Protein AF-A0A9R1XE00-F1 (afdb_monomer)

Radius of gyration: 18.19 Å; Cα contacts (8 Å, |Δi|>4): 109; chains: 1; bounding box: 37×22×62 Å

InterPro domains:
  IPR012337 Ribonuclease H-like superfamily [SSF53098] (35-118)
  IPR052035 Zinc finger BED domain-containing [PTHR46481] (41-127)

Mean predicted aligned error: 11.18 Å

Structure (mmCIF, N/CA/C/O backbone):
data_AF-A0A9R1XE00-F1
#
_entry.id   AF-A0A9R1XE00-F1
#
loop_
_atom_site.group_PDB
_atom_site.id
_atom_site.type_symbol
_atom_site.label_atom_id
_atom_site.label_alt_id
_atom_site.label_comp_id
_atom_site.label_asym_id
_atom_site.label_entity_id
_atom_site.label_seq_id
_atom_site.pdbx_PDB_ins_code
_atom_site.Cartn_x
_atom_site.Cartn_y
_atom_site.Cartn_z
_atom_site.occupancy
_atom_site.B_iso_or_equiv
_atom_site.auth_seq_id
_atom_site.auth_comp_id
_atom_site.auth_asym_id
_atom_site.auth_atom_id
_atom_site.pdbx_PDB_model_num
ATOM 1 N N . MET A 1 1 ? -1.864 6.055 -13.556 1.00 61.22 1 MET A N 1
ATOM 2 C CA . MET A 1 1 ? -1.213 4.746 -13.783 1.00 61.22 1 MET A CA 1
ATOM 3 C C . MET A 1 1 ? -1.206 3.887 -12.522 1.00 61.22 1 MET A C 1
ATOM 5 O O . MET A 1 1 ? -1.840 2.848 -12.549 1.00 61.22 1 MET A O 1
ATOM 9 N N . VAL A 1 2 ? -0.647 4.350 -11.395 1.00 66.69 2 VAL A N 1
ATOM 10 C CA . VAL A 1 2 ? -0.647 3.624 -10.099 1.00 66.69 2 VAL A CA 1
ATOM 11 C C . VAL A 1 2 ? -2.052 3.169 -9.655 1.00 66.69 2 VAL A C 1
ATOM 13 O O . VAL A 1 2 ? -2.267 1.991 -9.399 1.00 66.69 2 VAL A O 1
ATOM 16 N N . ASN A 1 3 ? -3.052 4.060 -9.690 1.00 70.88 3 ASN A N 1
ATOM 17 C CA . ASN A 1 3 ? -4.442 3.694 -9.365 1.00 70.88 3 ASN A CA 1
ATOM 18 C C . ASN A 1 3 ? -5.076 2.722 -10.377 1.00 70.88 3 ASN A C 1
ATOM 20 O O . ASN A 1 3 ? -5.986 1.979 -10.028 1.00 70.88 3 ASN A O 1
ATOM 24 N N . SER A 1 4 ? -4.628 2.733 -11.638 1.00 80.06 4 SER A N 1
ATOM 25 C CA . SER A 1 4 ? -5.115 1.788 -12.652 1.00 80.06 4 SER A CA 1
ATOM 26 C C . SER A 1 4 ? -4.517 0.401 -12.446 1.00 80.06 4 SER 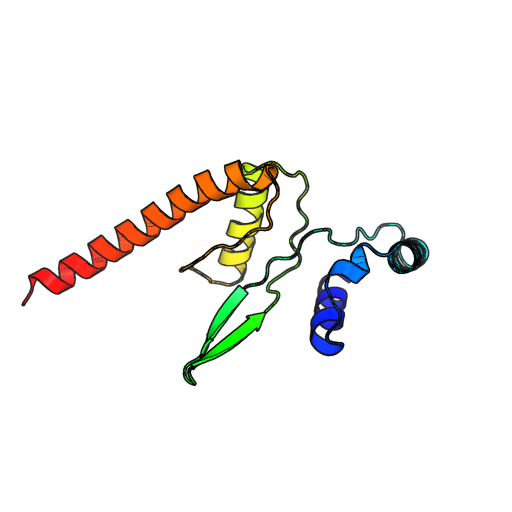A C 1
ATOM 28 O O . SER A 1 4 ? -5.244 -0.573 -12.573 1.00 80.06 4 SER A O 1
ATOM 30 N N . LEU A 1 5 ? -3.247 0.320 -12.038 1.00 80.12 5 LEU A N 1
ATOM 31 C CA . LEU A 1 5 ? -2.628 -0.935 -11.624 1.00 80.12 5 LEU A CA 1
ATOM 32 C C . LEU A 1 5 ? -3.360 -1.520 -10.406 1.00 80.12 5 LEU A C 1
ATOM 34 O O . LEU A 1 5 ? -3.677 -2.700 -10.394 1.00 80.12 5 LEU A O 1
ATOM 38 N N . ALA A 1 6 ? -3.747 -0.688 -9.430 1.00 75.00 6 ALA A N 1
ATOM 39 C CA . ALA A 1 6 ? -4.443 -1.165 -8.230 1.00 75.00 6 ALA A CA 1
ATOM 40 C C . ALA A 1 6 ? -5.815 -1.733 -8.602 1.00 75.00 6 ALA A C 1
ATOM 42 O O . ALA A 1 6 ? -6.222 -2.787 -8.120 1.00 75.00 6 ALA A O 1
ATOM 43 N N . ARG A 1 7 ? -6.505 -1.053 -9.526 1.00 77.62 7 ARG A N 1
ATOM 44 C CA . ARG A 1 7 ? -7.766 -1.526 -10.095 1.00 77.62 7 ARG A CA 1
ATOM 45 C C . ARG A 1 7 ? -7.620 -2.832 -10.868 1.00 77.62 7 ARG A C 1
ATOM 47 O O . ARG A 1 7 ? -8.534 -3.633 -10.767 1.00 77.62 7 ARG A O 1
ATOM 54 N N . MET A 1 8 ? -6.525 -3.052 -11.595 1.00 85.31 8 MET A N 1
ATOM 55 C CA . MET A 1 8 ? -6.267 -4.316 -12.300 1.00 85.31 8 MET A CA 1
ATOM 56 C C . MET A 1 8 ? -6.219 -5.485 -11.311 1.00 85.31 8 MET A C 1
ATOM 58 O O . MET A 1 8 ? -6.986 -6.429 -11.447 1.00 85.31 8 MET A O 1
ATOM 62 N N . HIS A 1 9 ? -5.420 -5.380 -10.244 1.00 79.06 9 HIS A N 1
ATOM 63 C CA . HIS A 1 9 ? -5.351 -6.434 -9.222 1.00 79.06 9 HIS A CA 1
ATOM 64 C C . HIS A 1 9 ? -6.706 -6.724 -8.571 1.00 79.06 9 HIS A C 1
ATOM 66 O O . HIS A 1 9 ? -7.070 -7.882 -8.400 1.00 79.06 9 HIS A O 1
ATOM 72 N N . ILE A 1 10 ? -7.468 -5.675 -8.242 1.00 77.75 10 ILE A N 1
ATOM 73 C CA . ILE A 1 10 ? -8.774 -5.816 -7.585 1.00 77.75 10 ILE A CA 1
ATOM 74 C C . ILE A 1 10 ? -9.824 -6.392 -8.543 1.00 77.75 10 ILE A C 1
ATOM 76 O O . ILE A 1 10 ? -10.585 -7.274 -8.159 1.00 77.75 10 ILE A O 1
ATOM 80 N N . LYS A 1 11 ? -9.902 -5.874 -9.772 1.00 79.31 11 LYS A N 1
ATOM 81 C CA . LYS A 1 11 ? -10.945 -6.240 -10.738 1.00 79.31 11 LYS A CA 1
ATOM 82 C C . LYS A 1 11 ? -10.704 -7.621 -11.334 1.00 79.31 11 LYS A C 1
ATOM 84 O O . LYS A 1 11 ? -11.651 -8.385 -11.489 1.00 79.31 11 LYS A O 1
ATOM 89 N N . ASP A 1 12 ? -9.449 -7.925 -11.635 1.00 84.25 12 ASP A N 1
ATOM 90 C CA . ASP A 1 12 ? -9.065 -9.131 -12.365 1.00 84.25 12 ASP A CA 1
ATOM 91 C C . ASP A 1 12 ? -8.556 -10.230 -11.415 1.00 84.25 12 ASP A C 1
ATOM 93 O O . ASP A 1 12 ? -8.055 -11.260 -11.868 1.00 84.25 12 ASP A O 1
ATOM 97 N N . ASN A 1 13 ? -8.671 -10.000 -10.098 1.00 77.38 13 ASN A N 1
ATOM 98 C CA . ASN A 1 13 ? -8.200 -10.874 -9.022 1.00 77.38 13 ASN A CA 1
ATOM 99 C C . ASN A 1 13 ? -6.748 -11.348 -9.234 1.00 77.38 13 ASN A C 1
ATOM 101 O O . ASN A 1 13 ? -6.403 -12.502 -8.977 1.00 77.38 13 ASN A O 1
ATOM 105 N N . GLN A 1 14 ? -5.906 -10.458 -9.768 1.00 81.62 14 GLN A N 1
ATOM 106 C CA . GLN A 1 14 ? -4.520 -10.763 -10.112 1.00 81.62 14 GLN A CA 1
ATOM 107 C C . GLN A 1 14 ? -3.622 -10.605 -8.895 1.00 81.62 14 GLN A C 1
ATOM 109 O O . GLN A 1 14 ? -3.664 -9.584 -8.199 1.00 81.62 14 GLN A O 1
ATOM 114 N N . HIS A 1 15 ? -2.751 -11.589 -8.674 1.00 80.75 15 HIS A N 1
ATOM 115 C CA . HIS A 1 15 ? -1.797 -11.540 -7.577 1.00 80.75 15 HIS A CA 1
ATOM 116 C C . HIS A 1 15 ? -0.830 -10.359 -7.743 1.00 80.75 15 HIS A C 1
ATOM 118 O O . HIS A 1 15 ? -0.472 -9.981 -8.861 1.00 80.75 15 HIS A O 1
ATOM 124 N N . PHE A 1 16 ? -0.397 -9.759 -6.630 1.00 78.50 16 PHE A N 1
ATOM 125 C CA . PHE A 1 16 ? 0.517 -8.614 -6.685 1.00 78.50 16 PHE A CA 1
ATOM 126 C C . PHE A 1 16 ? 1.861 -8.977 -7.337 1.00 78.50 16 PHE A C 1
ATOM 128 O O . PHE A 1 16 ? 2.462 -8.123 -7.976 1.00 78.50 16 PHE A O 1
ATOM 135 N N . SER A 1 17 ? 2.274 -10.250 -7.274 1.00 81.38 17 SER A N 1
ATOM 136 C CA . SER A 1 17 ? 3.539 -10.740 -7.845 1.00 81.38 17 SER A CA 1
ATOM 137 C C . SER A 1 17 ? 3.696 -10.513 -9.349 1.00 81.38 17 SER A C 1
ATOM 139 O O . SER A 1 17 ? 4.823 -10.501 -9.818 1.00 81.38 17 SER A O 1
ATOM 141 N N . ILE A 1 18 ? 2.622 -10.261 -10.110 1.00 85.06 18 ILE A N 1
ATOM 142 C CA . ILE A 1 18 ? 2.742 -9.975 -11.553 1.00 85.06 18 ILE A CA 1
ATOM 143 C C . ILE A 1 18 ? 3.630 -8.752 -11.843 1.00 85.06 18 ILE A C 1
ATOM 145 O O . ILE A 1 18 ? 4.219 -8.650 -12.913 1.00 85.06 18 ILE A O 1
ATOM 149 N N . VAL A 1 19 ? 3.784 -7.826 -10.885 1.00 85.06 19 VAL A N 1
ATOM 150 C CA . VAL A 1 19 ? 4.695 -6.674 -11.027 1.00 85.06 19 VAL A CA 1
ATOM 151 C C . VAL A 1 19 ? 6.175 -7.075 -10.998 1.00 85.06 19 VAL A C 1
ATOM 153 O O . VAL A 1 19 ? 7.040 -6.272 -11.358 1.00 85.06 19 VAL A O 1
ATOM 156 N N . GLU A 1 20 ? 6.468 -8.300 -10.564 1.00 83.50 20 GLU A N 1
ATOM 157 C CA . GLU A 1 20 ? 7.805 -8.885 -10.488 1.00 83.50 20 GLU A CA 1
ATOM 158 C C . GLU A 1 20 ? 8.146 -9.703 -11.740 1.00 83.50 20 GLU A C 1
ATOM 160 O O . GLU A 1 20 ? 9.332 -9.833 -12.054 1.00 83.50 20 GLU A O 1
ATOM 165 N N . ASP A 1 21 ? 7.133 -10.161 -12.486 1.00 89.38 21 ASP A N 1
ATOM 166 C CA . 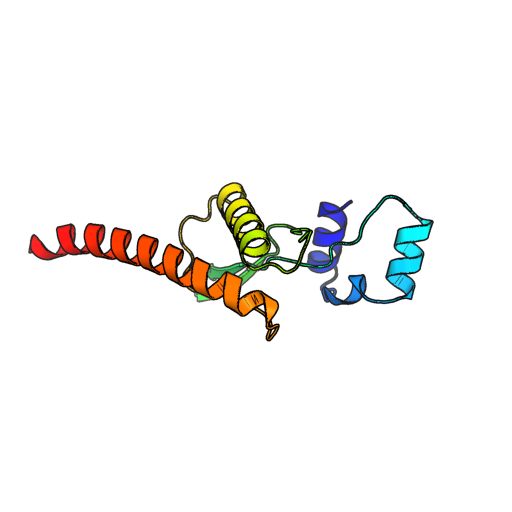ASP A 1 21 ? 7.287 -10.972 -13.694 1.00 89.38 21 ASP A CA 1
ATOM 167 C C . ASP A 1 21 ? 8.040 -10.215 -14.795 1.00 89.38 21 ASP A C 1
ATOM 169 O O . ASP A 1 21 ? 7.739 -9.061 -15.120 1.00 89.38 21 ASP A O 1
ATOM 173 N N . GLU A 1 22 ? 9.010 -10.886 -15.418 1.00 92.19 22 GLU A N 1
ATOM 174 C CA . GLU A 1 22 ? 9.883 -10.297 -16.438 1.00 92.19 22 GLU A CA 1
ATOM 175 C C . GLU A 1 22 ? 9.087 -9.700 -17.606 1.00 92.19 22 GLU A C 1
ATOM 177 O O . GLU A 1 22 ? 9.232 -8.513 -17.899 1.00 92.19 22 GLU A O 1
ATOM 182 N N . GLY A 1 23 ? 8.161 -10.469 -18.187 1.00 94.75 23 GLY A N 1
ATOM 183 C CA . GLY A 1 23 ? 7.352 -10.010 -19.320 1.00 94.75 23 GLY A CA 1
ATOM 184 C C . GLY A 1 23 ? 6.476 -8.796 -18.992 1.00 94.75 23 GLY A C 1
ATOM 185 O O . GLY A 1 23 ? 6.341 -7.884 -19.806 1.00 94.75 23 GLY A O 1
ATOM 186 N N . PHE A 1 24 ? 5.920 -8.718 -17.777 1.00 90.94 24 PHE A N 1
ATOM 187 C CA . PHE A 1 24 ? 5.122 -7.560 -17.366 1.00 90.94 24 PHE A CA 1
ATOM 188 C C . PHE A 1 24 ? 5.991 -6.317 -17.126 1.00 90.94 24 PHE A C 1
ATOM 190 O O . PHE A 1 24 ? 5.576 -5.185 -17.412 1.00 90.94 24 PHE A O 1
ATOM 197 N N . ARG A 1 25 ? 7.220 -6.513 -16.633 1.00 90.00 25 ARG A N 1
ATOM 198 C CA . ARG A 1 25 ? 8.213 -5.446 -16.453 1.00 90.00 25 ARG A CA 1
ATOM 199 C C . ARG A 1 25 ? 8.726 -4.913 -17.784 1.00 90.00 25 ARG A C 1
ATOM 201 O O . ARG A 1 25 ? 8.919 -3.703 -17.886 1.00 90.00 25 ARG A O 1
ATOM 208 N N . GLU A 1 26 ? 8.948 -5.779 -18.767 1.00 93.81 26 GLU A N 1
ATOM 209 C CA . GLU A 1 26 ? 9.299 -5.394 -20.139 1.00 93.81 26 GLU A CA 1
ATOM 210 C C . GLU A 1 26 ? 8.162 -4.608 -20.782 1.00 93.81 26 GLU A C 1
ATOM 212 O O . GLU A 1 26 ? 8.353 -3.443 -21.124 1.00 93.81 26 GLU A O 1
ATOM 217 N N . TYR A 1 27 ? 6.948 -5.168 -20.791 1.00 93.00 27 TYR A N 1
ATOM 218 C CA . TYR A 1 27 ? 5.754 -4.490 -21.299 1.00 93.00 27 TYR A CA 1
ATOM 219 C C . TYR A 1 27 ? 5.566 -3.095 -20.683 1.00 93.00 27 TYR A C 1
ATOM 221 O O . TYR A 1 27 ? 5.362 -2.107 -21.390 1.00 93.00 27 TYR A O 1
ATOM 229 N N . SER A 1 28 ? 5.673 -2.988 -19.354 1.00 90.44 28 SER A N 1
ATOM 230 C CA . SER A 1 28 ? 5.517 -1.709 -18.654 1.00 90.44 28 SER A CA 1
ATOM 231 C C . SER A 1 28 ? 6.623 -0.708 -19.002 1.00 90.44 28 SER A C 1
ATOM 233 O O . SER A 1 28 ? 6.346 0.489 -19.098 1.00 90.44 28 SER A O 1
ATOM 235 N N . ARG A 1 29 ? 7.865 -1.180 -19.190 1.00 90.00 29 ARG A N 1
ATOM 236 C CA . ARG A 1 29 ? 9.018 -0.345 -19.556 1.00 90.00 29 ARG A CA 1
ATOM 237 C C . ARG A 1 29 ? 8.897 0.173 -20.982 1.00 90.00 29 ARG A C 1
ATOM 239 O O . ARG A 1 29 ? 9.166 1.349 -21.197 1.00 90.00 29 ARG A O 1
ATOM 246 N N . ASP A 1 30 ? 8.459 -0.662 -21.914 1.00 94.56 30 ASP A N 1
ATOM 247 C CA . ASP A 1 30 ? 8.290 -0.276 -23.314 1.00 94.56 30 ASP A CA 1
ATOM 248 C C . ASP A 1 30 ? 7.107 0.683 -23.487 1.00 94.56 30 ASP A C 1
ATOM 250 O O . ASP A 1 30 ? 7.185 1.646 -24.248 1.00 94.56 30 ASP A O 1
ATOM 254 N N . PHE A 1 31 ? 6.028 0.475 -22.725 1.00 91.38 31 PHE A N 1
ATOM 255 C CA . PHE A 1 31 ? 4.849 1.339 -22.767 1.00 91.38 31 PHE A CA 1
ATOM 256 C C . PHE A 1 31 ? 5.086 2.718 -22.132 1.00 91.38 31 PHE A C 1
ATOM 258 O O . PHE A 1 31 ? 4.623 3.736 -22.647 1.00 91.38 31 PHE A O 1
ATOM 265 N N . GLN A 1 32 ? 5.773 2.775 -20.988 1.00 89.88 32 GLN A N 1
ATOM 266 C CA . GLN A 1 32 ? 6.093 4.024 -20.298 1.00 89.88 32 GLN A CA 1
ATOM 267 C C . GLN A 1 32 ? 7.425 3.873 -19.540 1.00 89.88 32 GLN A C 1
ATOM 269 O O . GLN A 1 32 ? 7.421 3.547 -18.351 1.00 89.88 32 GLN A O 1
ATOM 274 N N . PRO A 1 33 ? 8.570 4.193 -20.169 1.00 88.94 33 PRO A N 1
ATOM 275 C CA . PRO A 1 33 ? 9.898 3.957 -19.590 1.00 88.94 33 PRO A CA 1
ATOM 276 C C . PRO A 1 33 ? 10.153 4.675 -18.260 1.00 88.94 33 PRO A C 1
ATOM 278 O O . PRO A 1 33 ? 10.954 4.231 -17.439 1.00 88.94 33 PRO A O 1
ATOM 281 N N . LEU A 1 34 ? 9.467 5.800 -18.031 1.00 86.88 34 LEU A N 1
ATOM 282 C CA . LEU A 1 34 ? 9.572 6.579 -16.795 1.00 86.88 34 LEU A CA 1
ATOM 283 C C . LEU A 1 34 ? 8.686 6.036 -15.664 1.00 86.88 34 LEU A C 1
ATOM 285 O O . LEU A 1 34 ? 8.795 6.494 -14.522 1.00 86.88 34 LEU A O 1
ATOM 289 N N . PHE A 1 35 ? 7.800 5.079 -15.949 1.00 83.62 35 PHE A N 1
ATOM 290 C CA . PHE A 1 35 ? 6.980 4.461 -14.923 1.00 83.62 35 PHE A CA 1
ATOM 291 C C . PHE A 1 35 ? 7.788 3.454 -14.117 1.00 83.62 35 PHE A C 1
ATOM 293 O O . PHE A 1 35 ? 8.307 2.473 -14.642 1.00 83.62 35 PHE A O 1
ATOM 300 N N . LYS A 1 36 ? 7.833 3.660 -12.803 1.00 80.94 36 LYS A N 1
ATOM 301 C CA . LYS A 1 36 ? 8.359 2.664 -11.875 1.00 80.94 36 LYS A CA 1
ATOM 302 C C . LYS A 1 36 ? 7.203 1.836 -11.342 1.00 80.94 36 LYS A C 1
ATOM 304 O O . LYS A 1 36 ? 6.327 2.376 -10.662 1.00 80.94 36 LYS A O 1
ATOM 309 N N . LEU A 1 37 ? 7.222 0.542 -11.649 1.00 83.69 37 LEU A N 1
ATOM 310 C CA . LEU A 1 37 ? 6.300 -0.409 -11.045 1.00 83.69 37 LEU A CA 1
ATOM 311 C C . LEU A 1 37 ? 6.460 -0.380 -9.517 1.00 83.69 37 LEU A C 1
ATOM 313 O O . LEU A 1 37 ? 7.589 -0.301 -9.020 1.00 83.69 37 LEU A O 1
ATOM 317 N N . PRO A 1 38 ? 5.353 -0.386 -8.760 1.00 78.69 38 PRO A N 1
ATOM 318 C CA . PRO A 1 38 ? 5.430 -0.462 -7.314 1.00 78.69 38 PRO A CA 1
ATOM 319 C C . PRO A 1 38 ? 5.994 -1.824 -6.907 1.00 78.69 38 PRO A C 1
ATOM 321 O O . PRO A 1 38 ? 5.524 -2.853 -7.371 1.00 78.69 38 PRO A O 1
ATOM 324 N N . SER A 1 39 ? 6.977 -1.815 -6.012 1.00 74.62 39 SER A N 1
ATOM 325 C CA . SER A 1 39 ? 7.598 -3.019 -5.442 1.00 74.62 39 SER A CA 1
ATOM 326 C C . SER A 1 39 ? 7.004 -3.414 -4.086 1.00 74.62 39 SER A C 1
ATOM 328 O O . SER A 1 39 ? 7.475 -4.341 -3.443 1.00 74.62 39 SER A O 1
ATOM 330 N N . SER A 1 40 ? 6.025 -2.653 -3.595 1.00 74.81 40 SER A N 1
ATOM 331 C CA . SER A 1 40 ? 5.410 -2.855 -2.287 1.00 74.81 40 SER A CA 1
ATOM 332 C C . SER A 1 40 ? 3.980 -2.330 -2.269 1.00 74.81 40 SER A C 1
ATOM 334 O O . SER A 1 40 ? 3.662 -1.281 -2.844 1.00 74.81 40 SER A O 1
ATOM 336 N N . CYS A 1 41 ? 3.122 -3.055 -1.564 1.00 76.25 41 CYS A N 1
ATOM 337 C CA . CYS A 1 41 ? 1.703 -2.774 -1.437 1.00 76.25 41 CYS A CA 1
ATOM 338 C C . CYS A 1 41 ? 1.308 -2.842 0.039 1.00 76.25 41 CYS A C 1
ATOM 340 O O . CYS A 1 41 ? 1.726 -3.758 0.742 1.00 76.25 41 CYS A O 1
ATOM 342 N N . LEU A 1 42 ? 0.508 -1.881 0.507 1.00 77.56 42 LEU A N 1
ATOM 343 C CA . LEU A 1 42 ? -0.178 -2.021 1.788 1.00 77.56 42 LEU A CA 1
ATOM 344 C C . LEU A 1 42 ? -1.541 -2.651 1.515 1.00 77.56 42 LEU A C 1
ATOM 346 O O . LEU A 1 42 ? -2.260 -2.179 0.635 1.00 77.56 42 LEU A O 1
ATOM 350 N N . THR A 1 43 ? -1.899 -3.668 2.290 1.00 79.00 43 THR A N 1
ATOM 351 C CA . THR A 1 43 ? -3.243 -4.248 2.296 1.00 79.00 43 THR A CA 1
ATOM 352 C C . THR A 1 43 ? -3.822 -4.077 3.690 1.00 79.00 43 THR A C 1
ATOM 354 O O . THR A 1 43 ? -3.172 -4.391 4.684 1.00 79.00 43 THR A O 1
ATOM 357 N N . VAL A 1 44 ? -5.035 -3.544 3.766 1.00 80.31 44 VAL A N 1
ATOM 358 C CA . VAL A 1 44 ? -5.783 -3.388 5.014 1.00 80.31 44 VAL A CA 1
ATOM 359 C C . VAL A 1 44 ? -6.845 -4.469 5.057 1.00 80.31 44 VAL A C 1
ATOM 361 O O . VAL A 1 44 ? -7.545 -4.678 4.067 1.00 80.31 44 VAL A O 1
ATOM 364 N N . HIS A 1 45 ? -6.959 -5.132 6.203 1.00 81.69 45 HIS A N 1
ATOM 365 C CA . HIS A 1 45 ? -7.959 -6.155 6.482 1.00 81.69 45 HIS A CA 1
ATOM 366 C C . HIS A 1 45 ? -8.856 -5.677 7.627 1.00 81.69 45 HIS A C 1
ATOM 368 O O . HIS A 1 45 ? -8.353 -5.109 8.595 1.00 81.69 45 HIS A O 1
ATOM 374 N N . TRP A 1 46 ? -10.165 -5.895 7.525 1.00 82.75 46 TRP A N 1
ATOM 375 C CA . TRP A 1 46 ? -11.122 -5.589 8.592 1.00 82.75 46 TRP A CA 1
ATOM 376 C C . TRP A 1 46 ? -12.288 -6.578 8.574 1.00 82.75 46 TRP A C 1
ATOM 378 O O . TRP A 1 46 ? -12.536 -7.231 7.564 1.00 82.75 46 TRP A O 1
ATOM 388 N N . VAL A 1 47 ? -12.996 -6.697 9.693 1.00 85.69 47 VAL A N 1
ATOM 389 C CA . VAL A 1 47 ? -14.244 -7.463 9.793 1.00 85.69 47 VAL A CA 1
ATOM 390 C C . VAL A 1 47 ? -15.396 -6.465 9.742 1.00 85.69 47 VAL A C 1
ATOM 392 O O . VAL A 1 47 ? -15.362 -5.466 10.459 1.00 85.69 47 VAL A O 1
ATOM 395 N N . ASP A 1 48 ? -16.364 -6.680 8.854 1.00 85.25 48 ASP A N 1
ATOM 396 C CA . ASP A 1 48 ? -17.541 -5.813 8.750 1.00 85.25 48 ASP A CA 1
ATOM 397 C C . ASP A 1 48 ? -18.643 -6.186 9.763 1.00 85.25 48 ASP A C 1
ATOM 399 O O . ASP A 1 48 ?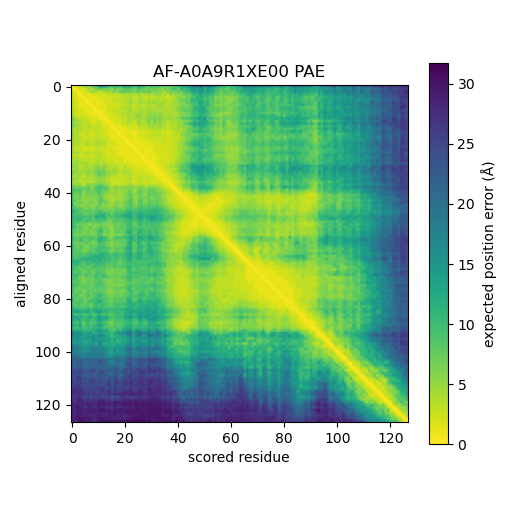 -18.523 -7.145 10.526 1.00 85.25 48 ASP A O 1
ATOM 403 N N . GLU A 1 49 ? -19.734 -5.419 9.770 1.00 89.38 49 GLU A N 1
ATOM 404 C CA . GLU A 1 49 ? -20.891 -5.630 10.657 1.00 89.38 49 GLU A CA 1
ATOM 405 C C . GLU A 1 49 ? -21.566 -7.000 10.465 1.00 89.38 49 GLU A C 1
ATOM 407 O O . GLU A 1 49 ? -22.277 -7.468 11.350 1.00 89.38 49 GLU A O 1
ATOM 412 N N . MET A 1 50 ? -21.331 -7.663 9.328 1.00 93.56 50 MET A N 1
ATOM 413 C CA . MET A 1 50 ? -21.841 -9.002 9.023 1.00 93.56 50 MET A CA 1
ATOM 414 C C . MET A 1 50 ? -20.848 -10.107 9.411 1.00 93.56 50 MET A C 1
ATOM 416 O O . MET A 1 50 ? -21.032 -11.264 9.034 1.00 93.56 50 MET A O 1
ATOM 420 N N . CYS A 1 51 ? -19.787 -9.759 10.144 1.00 87.31 51 CYS A N 1
ATOM 421 C CA . CYS A 1 51 ? -18.688 -10.647 10.514 1.00 87.31 51 CYS A CA 1
ATOM 422 C C . CYS A 1 51 ? -17.929 -11.233 9.310 1.00 87.31 51 CYS A C 1
ATOM 424 O O . CYS A 1 51 ? -17.316 -12.298 9.416 1.00 87.31 51 CYS A O 1
ATOM 426 N N . VAL A 1 52 ? -17.934 -10.546 8.164 1.00 88.69 52 VAL A N 1
ATOM 427 C CA . VAL A 1 52 ? -17.203 -10.979 6.970 1.00 88.69 52 VAL A CA 1
ATOM 428 C C . VAL A 1 52 ? -15.829 -10.317 6.944 1.00 88.69 52 VAL A C 1
ATOM 430 O O . VAL A 1 52 ? -15.709 -9.096 7.058 1.00 88.69 52 VAL A O 1
ATOM 433 N N . LEU A 1 53 ? -14.778 -11.122 6.757 1.00 84.81 53 LEU A N 1
ATOM 434 C CA . LEU A 1 53 ? -13.426 -10.612 6.538 1.00 84.81 53 LEU A CA 1
ATOM 435 C C . LEU A 1 53 ? -13.357 -9.903 5.180 1.00 84.81 53 LEU A C 1
ATOM 437 O O . LEU A 1 53 ? -13.576 -10.503 4.127 1.00 84.81 53 LEU A O 1
ATOM 441 N N . ARG A 1 54 ? -13.014 -8.621 5.208 1.00 82.12 54 ARG A N 1
ATOM 442 C CA . ARG A 1 54 ? -12.795 -7.771 4.042 1.00 82.12 54 ARG A CA 1
ATOM 443 C C . ARG A 1 54 ? -11.329 -7.387 3.952 1.00 82.12 54 ARG A C 1
ATOM 445 O O . ARG A 1 54 ? -10.631 -7.282 4.960 1.00 82.12 54 ARG A O 1
ATOM 452 N N . ASN A 1 55 ? -10.872 -7.131 2.734 1.00 83.31 55 ASN A N 1
ATOM 453 C CA . ASN A 1 55 ? -9.558 -6.574 2.474 1.00 83.31 55 ASN A CA 1
ATOM 454 C C . ASN A 1 55 ? -9.613 -5.506 1.380 1.00 83.31 55 ASN A C 1
ATOM 456 O O . ASN A 1 55 ? -10.493 -5.497 0.519 1.00 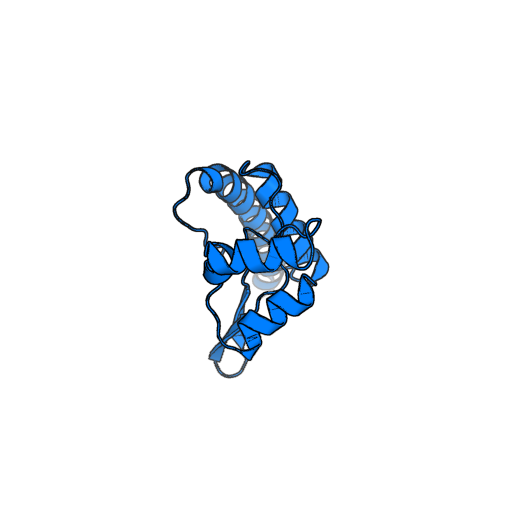83.31 55 ASN A O 1
ATOM 460 N N . LYS A 1 56 ? -8.659 -4.580 1.416 1.00 81.88 56 LYS A N 1
ATOM 461 C CA . LYS A 1 56 ? -8.507 -3.544 0.397 1.00 81.88 56 LYS A CA 1
ATOM 462 C C . LYS A 1 56 ? -7.054 -3.132 0.285 1.00 81.88 56 LYS A C 1
ATOM 464 O O . LYS A 1 56 ? -6.346 -3.079 1.285 1.00 81.88 56 LYS A O 1
ATOM 469 N N . ILE A 1 57 ? -6.638 -2.785 -0.928 1.00 79.25 57 ILE A N 1
ATOM 470 C CA . ILE A 1 57 ? -5.374 -2.095 -1.179 1.00 79.25 57 ILE A CA 1
ATOM 471 C C . ILE A 1 57 ? -5.658 -0.591 -1.095 1.00 79.25 57 ILE A C 1
ATOM 473 O O . ILE A 1 57 ? -6.202 -0.031 -2.052 1.00 79.25 57 ILE A O 1
ATOM 477 N N . PRO A 1 58 ? -5.367 0.077 0.039 1.00 69.75 58 PRO A N 1
ATOM 478 C CA . PRO A 1 58 ? -5.561 1.514 0.159 1.00 69.75 58 PRO A CA 1
ATOM 479 C C . PRO A 1 58 ? -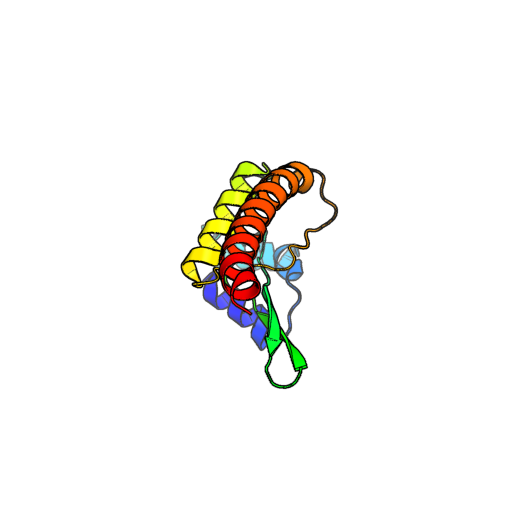4.682 2.302 -0.814 1.00 69.75 58 PRO A C 1
ATOM 481 O O . PRO A 1 58 ? -5.107 3.282 -1.422 1.00 69.75 58 PRO A O 1
ATOM 484 N N . ASN A 1 59 ? -3.426 1.899 -0.976 1.00 69.75 59 ASN A N 1
ATOM 485 C CA . ASN A 1 59 ? -2.531 2.553 -1.910 1.00 69.75 59 ASN A CA 1
ATOM 486 C C . ASN A 1 59 ? -1.352 1.651 -2.249 1.00 69.75 59 ASN A C 1
ATOM 488 O O . ASN A 1 59 ? -0.918 0.838 -1.429 1.00 69.75 59 ASN A O 1
ATOM 492 N N . PHE A 1 60 ? -0.765 1.887 -3.418 1.00 73.12 60 PHE A N 1
ATOM 493 C CA . PHE A 1 60 ? 0.615 1.485 -3.615 1.00 73.12 60 PHE A CA 1
ATOM 494 C C . PHE A 1 60 ? 1.527 2.485 -2.938 1.00 73.12 60 PHE A C 1
ATOM 496 O O . PHE A 1 60 ? 1.375 3.703 -3.056 1.00 73.12 60 PHE A O 1
ATOM 503 N N . CYS A 1 61 ? 2.489 1.939 -2.219 1.00 73.00 61 CYS A N 1
ATOM 504 C CA . CYS A 1 61 ? 3.331 2.676 -1.309 1.00 73.00 61 CYS A CA 1
ATOM 505 C C . CYS A 1 61 ? 4.775 2.417 -1.727 1.00 73.00 61 CYS A C 1
ATOM 507 O O . CYS A 1 61 ? 5.379 1.494 -1.191 1.00 73.00 61 CYS A O 1
ATOM 509 N N . PRO A 1 62 ? 5.325 3.170 -2.702 1.00 72.69 62 PRO A N 1
ATOM 510 C CA . PRO A 1 62 ? 6.698 2.974 -3.145 1.00 72.69 62 PRO A CA 1
ATOM 511 C C . PRO A 1 62 ? 7.657 3.194 -1.974 1.00 72.69 62 PRO A C 1
ATOM 513 O O . PRO A 1 62 ? 7.730 4.290 -1.414 1.00 72.69 62 PRO A O 1
ATOM 516 N N . ILE A 1 63 ? 8.386 2.148 -1.599 1.00 74.38 63 ILE A N 1
ATOM 517 C CA . ILE A 1 63 ? 9.392 2.207 -0.543 1.00 74.38 63 ILE A CA 1
ATOM 518 C C . ILE A 1 63 ? 10.740 2.498 -1.203 1.00 74.38 63 ILE A C 1
ATOM 520 O O . ILE A 1 63 ? 11.236 1.721 -2.011 1.00 74.38 63 ILE A O 1
ATOM 524 N N . THR A 1 64 ? 11.341 3.643 -0.877 1.00 74.88 64 THR A N 1
ATOM 525 C CA . THR A 1 64 ? 12.595 4.093 -1.509 1.00 74.88 64 THR A CA 1
ATOM 526 C C . THR A 1 64 ? 13.837 3.392 -0.959 1.00 74.88 64 THR A C 1
ATOM 528 O O . THR A 1 64 ? 14.884 3.413 -1.598 1.00 74.88 64 THR A O 1
ATOM 531 N N . ASN A 1 65 ? 13.741 2.796 0.231 1.00 75.25 65 ASN A N 1
ATOM 532 C CA . ASN A 1 65 ? 14.740 1.900 0.805 1.00 75.25 65 ASN A CA 1
ATOM 533 C C . ASN A 1 65 ? 14.108 1.018 1.889 1.00 75.25 65 ASN A C 1
ATOM 535 O O . ASN A 1 65 ? 13.167 1.432 2.565 1.00 75.25 65 ASN A O 1
ATOM 539 N N . HIS A 1 66 ? 14.682 -0.159 2.119 1.00 75.06 66 HIS A N 1
ATOM 540 C CA . HIS A 1 66 ? 14.182 -1.132 3.095 1.00 75.06 66 HIS A CA 1
ATOM 541 C C . HIS A 1 66 ? 14.595 -0.816 4.548 1.00 75.06 66 HIS A C 1
ATOM 543 O O . HIS A 1 66 ? 14.732 -1.708 5.375 1.00 75.06 66 HIS A O 1
ATOM 549 N N . LYS A 1 67 ? 14.825 0.458 4.902 1.00 74.44 67 LYS A N 1
ATOM 550 C CA . LYS A 1 67 ? 15.085 0.830 6.303 1.00 74.44 67 LYS A CA 1
ATOM 551 C C . LYS A 1 67 ? 13.763 0.936 7.051 1.00 74.44 67 LYS A C 1
ATOM 553 O O . LYS A 1 67 ? 12.853 1.632 6.596 1.00 74.44 67 LYS A O 1
ATOM 558 N N . GLY A 1 68 ? 13.695 0.368 8.256 1.00 70.06 68 GLY A N 1
ATOM 559 C CA . GLY A 1 68 ? 12.468 0.368 9.060 1.00 70.06 68 GLY A CA 1
ATOM 560 C C . GLY A 1 68 ? 11.849 1.755 9.297 1.00 70.06 68 GLY A C 1
ATOM 561 O O . GLY A 1 68 ? 10.630 1.900 9.292 1.00 70.06 68 GLY A O 1
ATOM 562 N N . VAL A 1 69 ? 12.669 2.810 9.395 1.00 72.06 69 VAL A N 1
ATOM 563 C CA . VAL A 1 69 ? 12.202 4.208 9.510 1.00 72.06 69 VAL A CA 1
ATOM 564 C C . VAL A 1 69 ? 11.454 4.684 8.257 1.00 72.06 69 VAL A C 1
ATOM 566 O O . VAL A 1 69 ? 10.473 5.421 8.371 1.00 72.06 69 VAL A O 1
ATOM 569 N N . THR A 1 70 ? 11.906 4.288 7.066 1.00 77.50 70 THR A N 1
ATOM 570 C CA . THR A 1 70 ? 11.277 4.649 5.786 1.00 77.50 70 THR A CA 1
ATOM 571 C C . THR A 1 70 ? 9.954 3.916 5.636 1.00 77.50 70 THR A C 1
ATOM 573 O O . THR A 1 70 ? 8.933 4.556 5.394 1.00 77.50 70 THR A O 1
ATOM 576 N N . ILE A 1 71 ? 9.963 2.603 5.882 1.00 75.69 71 ILE A N 1
ATOM 577 C CA . ILE A 1 71 ? 8.767 1.752 5.879 1.00 75.69 71 ILE A CA 1
ATOM 578 C C . ILE A 1 71 ? 7.718 2.339 6.832 1.00 75.69 71 ILE A C 1
ATOM 580 O O . ILE A 1 71 ? 6.585 2.591 6.427 1.00 75.69 71 ILE A O 1
ATOM 584 N N . ARG A 1 72 ? 8.126 2.701 8.057 1.00 75.62 72 ARG A N 1
ATOM 585 C CA . ARG A 1 72 ? 7.244 3.329 9.047 1.00 75.62 72 ARG A CA 1
ATOM 586 C C . ARG A 1 72 ? 6.569 4.595 8.532 1.00 75.62 72 ARG A C 1
ATOM 588 O O . ARG A 1 72 ? 5.360 4.742 8.659 1.00 75.62 72 ARG A O 1
ATOM 595 N N . LYS A 1 73 ? 7.344 5.525 7.966 1.00 79.75 73 LYS A N 1
ATOM 596 C CA . LYS A 1 73 ? 6.811 6.796 7.444 1.00 79.75 73 LYS A CA 1
ATOM 597 C C . LYS A 1 73 ? 5.801 6.570 6.322 1.00 79.75 73 LYS A C 1
ATOM 599 O O . LYS A 1 73 ? 4.805 7.284 6.249 1.00 79.75 73 LYS A O 1
ATOM 604 N N . VAL A 1 74 ? 6.068 5.595 5.456 1.00 78.88 74 VAL A N 1
ATOM 605 C CA . VAL A 1 74 ? 5.196 5.259 4.330 1.00 78.88 74 VAL A CA 1
ATOM 606 C C . VAL A 1 74 ? 3.870 4.674 4.818 1.00 78.88 74 VAL A C 1
ATOM 608 O O . VAL A 1 74 ? 2.821 5.154 4.389 1.00 78.88 74 VAL A O 1
ATOM 611 N N . ILE A 1 75 ? 3.899 3.709 5.746 1.00 76.94 75 ILE A N 1
ATOM 612 C CA . ILE A 1 75 ? 2.675 3.121 6.312 1.00 76.94 75 ILE A CA 1
ATOM 613 C C . ILE A 1 75 ? 1.886 4.187 7.084 1.00 76.94 75 ILE A C 1
ATOM 615 O O . ILE A 1 75 ? 0.699 4.358 6.825 1.00 76.94 75 ILE A O 1
ATOM 619 N N . TYR A 1 76 ? 2.541 4.978 7.944 1.00 79.50 76 TYR A N 1
ATOM 620 C CA . TYR A 1 76 ? 1.889 6.055 8.700 1.00 79.50 76 TYR A CA 1
ATOM 621 C C . TYR A 1 76 ? 1.165 7.049 7.784 1.00 79.50 76 TYR A C 1
ATOM 623 O O . TYR A 1 76 ? -0.007 7.351 7.990 1.00 79.50 76 TYR A O 1
ATOM 631 N N . LYS A 1 77 ? 1.831 7.514 6.719 1.00 81.06 77 LYS A N 1
ATOM 632 C CA . LYS A 1 77 ? 1.217 8.420 5.740 1.00 81.06 77 LYS A CA 1
ATOM 633 C C . LYS A 1 77 ? 0.040 7.766 5.011 1.00 81.06 77 LYS A C 1
ATOM 635 O O . LYS A 1 77 ? -0.930 8.447 4.698 1.00 81.06 77 LYS A O 1
ATOM 640 N N . CYS A 1 78 ? 0.118 6.464 4.733 1.00 79.12 78 CYS A N 1
ATOM 641 C CA . CYS A 1 78 ? -0.985 5.731 4.121 1.00 79.12 78 CYS A CA 1
ATOM 642 C C . CYS A 1 78 ? -2.208 5.692 5.045 1.00 79.12 78 CYS A C 1
ATOM 644 O O . CYS A 1 78 ? -3.290 6.068 4.609 1.00 79.12 78 CYS A O 1
ATOM 646 N N . LEU A 1 79 ? -2.025 5.331 6.319 1.00 80.06 79 LEU A N 1
ATOM 647 C CA . LEU A 1 79 ? -3.103 5.291 7.313 1.00 80.06 79 LEU A CA 1
ATOM 648 C C . LEU A 1 79 ? -3.757 6.667 7.496 1.00 80.06 79 LEU A C 1
ATOM 650 O O . LEU A 1 79 ? -4.975 6.777 7.406 1.00 80.06 79 LEU A O 1
ATOM 654 N N . GLN A 1 80 ? -2.950 7.723 7.639 1.00 81.50 80 GLN A N 1
ATOM 655 C CA . GLN A 1 80 ? -3.427 9.107 7.759 1.00 81.50 80 GLN A CA 1
ATOM 656 C C . GLN A 1 80 ? -4.252 9.550 6.546 1.00 81.50 80 GLN A C 1
ATOM 658 O O . GLN A 1 80 ? -5.345 10.083 6.701 1.00 81.50 80 GLN A O 1
ATOM 663 N N . ASN A 1 81 ? -3.773 9.276 5.329 1.00 79.88 81 ASN A N 1
ATOM 664 C CA . ASN A 1 81 ? -4.507 9.607 4.104 1.00 79.88 81 ASN A CA 1
ATOM 665 C C . ASN A 1 81 ? -5.856 8.879 3.996 1.00 79.88 81 ASN A C 1
ATOM 667 O O . ASN A 1 81 ? -6.737 9.334 3.272 1.00 79.88 81 ASN A O 1
ATOM 671 N N . TRP A 1 82 ? -5.987 7.736 4.666 1.00 79.25 82 TRP A N 1
ATOM 672 C CA . TRP A 1 82 ? -7.199 6.925 4.693 1.00 79.25 82 TRP A CA 1
ATOM 673 C C . TRP A 1 82 ? -8.083 7.197 5.916 1.00 79.25 82 TRP A C 1
ATOM 675 O O . TRP A 1 82 ? -9.141 6.584 6.022 1.00 79.25 82 TRP A O 1
ATOM 685 N N . GLY A 1 83 ? -7.676 8.096 6.821 1.00 80.25 83 GLY A N 1
ATOM 686 C CA . GLY A 1 83 ? -8.392 8.355 8.074 1.00 80.25 83 GLY A CA 1
ATOM 687 C C . GLY A 1 83 ? -8.403 7.154 9.024 1.00 80.25 83 GLY A C 1
ATOM 688 O O . GLY A 1 83 ? -9.318 7.013 9.826 1.00 80.25 83 GLY A O 1
ATOM 689 N N . ILE A 1 84 ? -7.423 6.251 8.908 1.00 80.38 84 ILE A N 1
ATOM 690 C CA . ILE A 1 84 ? -7.316 5.076 9.774 1.00 80.38 84 ILE A CA 1
ATOM 691 C C . ILE A 1 84 ? -6.509 5.470 11.006 1.00 80.38 84 ILE A C 1
ATOM 693 O O . ILE A 1 84 ? -5.286 5.610 10.948 1.00 80.38 84 ILE A O 1
ATOM 697 N N . GLU A 1 85 ? -7.210 5.636 12.120 1.00 76.38 85 GLU A N 1
ATOM 698 C CA . GLU A 1 85 ? -6.615 6.021 13.40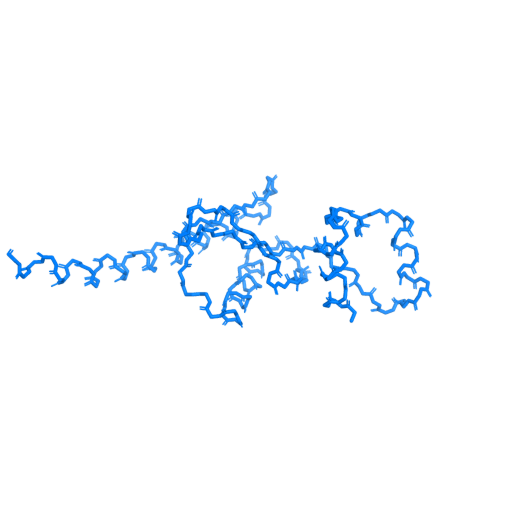3 1.00 76.38 85 GLU A CA 1
ATOM 699 C C . GLU A 1 85 ? -6.211 4.802 14.240 1.00 76.38 85 GLU A C 1
ATOM 701 O O . GLU A 1 85 ? -5.220 4.846 14.965 1.00 76.38 85 GLU A O 1
ATOM 706 N N . LYS A 1 86 ? -6.937 3.687 14.089 1.00 71.25 86 LYS A N 1
ATOM 707 C CA . LYS A 1 86 ? -6.796 2.491 14.927 1.00 71.25 86 LYS A CA 1
ATOM 708 C C . LYS A 1 86 ? -6.345 1.297 14.095 1.00 71.25 86 LYS A C 1
ATOM 710 O O . LYS A 1 86 ? -6.969 0.952 13.092 1.00 71.25 86 LYS A O 1
ATOM 715 N N . VAL A 1 87 ? -5.257 0.653 14.515 1.00 72.56 87 VAL A N 1
ATOM 716 C CA . VAL A 1 87 ? -4.696 -0.540 13.867 1.00 72.56 87 VAL A CA 1
ATOM 717 C C . VAL A 1 87 ? -4.490 -1.616 14.920 1.00 72.56 87 VAL A C 1
ATOM 719 O O . VAL A 1 87 ? -3.692 -1.440 15.834 1.00 72.56 87 VAL A O 1
ATOM 722 N N . PHE A 1 88 ? -5.195 -2.737 14.771 1.00 69.12 88 PHE A N 1
ATOM 723 C CA . PHE A 1 88 ? -5.125 -3.847 15.721 1.00 69.12 88 PHE A CA 1
ATOM 724 C C . PHE A 1 88 ? -3.875 -4.714 15.511 1.00 69.12 88 PHE A C 1
ATOM 726 O O . PHE A 1 88 ? -3.161 -5.030 16.458 1.00 69.12 88 PHE A O 1
ATOM 733 N N . ILE A 1 89 ? -3.591 -5.090 14.258 1.00 70.12 89 ILE A N 1
ATOM 734 C CA . ILE A 1 89 ? -2.475 -5.970 13.890 1.00 70.12 89 ILE A CA 1
ATOM 735 C C . ILE A 1 89 ? -1.800 -5.428 12.631 1.00 70.12 89 ILE A C 1
ATOM 737 O O . ILE A 1 89 ? -2.465 -5.038 11.672 1.00 70.12 89 ILE A O 1
ATOM 741 N N . VAL A 1 90 ? -0.467 -5.459 12.623 1.00 74.88 90 VAL A N 1
ATOM 742 C CA . VAL A 1 90 ? 0.352 -5.278 11.421 1.00 74.88 90 VAL A CA 1
ATOM 743 C C . VAL A 1 90 ? 1.093 -6.583 11.165 1.00 74.88 90 VAL A C 1
ATOM 745 O O . VAL A 1 90 ? 1.919 -6.995 11.976 1.00 74.88 90 VAL A O 1
ATOM 748 N N . SER A 1 91 ? 0.805 -7.225 10.037 1.00 70.88 91 SER A N 1
ATOM 749 C CA . SER A 1 91 ? 1.579 -8.356 9.530 1.00 70.88 91 SER A CA 1
ATOM 750 C C . SER A 1 91 ? 2.526 -7.879 8.440 1.00 70.88 91 SER A C 1
ATOM 752 O O . SER A 1 91 ? 2.150 -7.075 7.586 1.00 70.88 91 SER A O 1
ATOM 754 N N . VAL A 1 92 ? 3.738 -8.407 8.444 1.00 73.06 92 VAL A N 1
ATOM 755 C CA . VAL A 1 92 ? 4.750 -8.163 7.418 1.00 73.06 92 VAL A CA 1
ATOM 756 C C . VAL A 1 92 ? 5.312 -9.502 6.962 1.00 73.06 92 VAL A C 1
ATOM 758 O O . VAL A 1 92 ? 5.190 -10.503 7.670 1.00 73.06 92 VAL A O 1
ATOM 761 N N . ASP A 1 93 ? 5.911 -9.531 5.779 1.00 70.25 93 ASP A N 1
ATOM 762 C CA . ASP A 1 93 ? 6.650 -10.694 5.307 1.00 70.25 93 ASP A CA 1
ATOM 763 C C . ASP A 1 93 ? 7.908 -10.938 6.160 1.00 70.25 93 ASP A C 1
ATOM 765 O O . ASP A 1 93 ? 8.380 -10.064 6.896 1.00 70.25 93 ASP A O 1
ATOM 769 N N . ASN A 1 94 ? 8.452 -12.154 6.079 1.00 71.12 94 ASN A N 1
ATOM 770 C CA . ASN A 1 94 ? 9.613 -12.598 6.854 1.00 71.12 94 ASN A CA 1
ATOM 771 C C . ASN A 1 94 ? 10.935 -12.024 6.300 1.00 71.12 94 ASN A C 1
ATOM 773 O O . ASN A 1 94 ? 11.854 -12.761 5.942 1.00 71.12 94 ASN A O 1
ATOM 777 N N . ALA A 1 95 ? 11.015 -10.700 6.177 1.00 67.88 95 ALA A N 1
ATOM 778 C CA . ALA A 1 95 ? 12.196 -9.973 5.737 1.00 67.88 95 ALA A CA 1
ATOM 779 C C . ALA A 1 95 ? 12.841 -9.246 6.926 1.00 67.88 95 ALA A C 1
ATOM 781 O O . ALA A 1 95 ? 12.194 -8.453 7.606 1.00 67.88 95 ALA A O 1
ATOM 782 N N . SER A 1 96 ? 14.152 -9.427 7.124 1.00 68.25 96 SER A N 1
ATOM 783 C CA . SER A 1 96 ? 14.927 -8.818 8.229 1.00 68.25 96 SER A CA 1
ATOM 784 C C . SER A 1 96 ? 14.855 -7.284 8.276 1.00 68.25 96 SER A C 1
ATOM 786 O O . SER A 1 96 ? 15.022 -6.645 9.313 1.00 68.25 96 SER A O 1
ATOM 788 N N . SER A 1 97 ? 14.555 -6.670 7.133 1.00 63.72 97 SER A N 1
ATOM 789 C CA . SER A 1 97 ? 14.318 -5.231 6.989 1.00 63.72 97 SER A CA 1
ATOM 790 C C . SER A 1 97 ? 13.118 -4.730 7.808 1.00 63.72 97 SER A C 1
ATOM 792 O O . SER A 1 97 ? 13.077 -3.561 8.210 1.00 63.72 97 SER A O 1
ATOM 794 N N . ASN A 1 98 ? 12.155 -5.615 8.080 1.00 65.12 98 ASN A N 1
ATOM 795 C CA . ASN A 1 98 ? 10.930 -5.300 8.799 1.00 65.12 98 ASN A CA 1
ATOM 796 C C . ASN A 1 98 ? 11.107 -5.303 10.321 1.00 65.12 98 ASN A C 1
ATOM 798 O O . ASN A 1 98 ? 10.350 -4.610 10.997 1.00 65.12 98 ASN A O 1
ATOM 802 N N . ASP A 1 99 ? 12.130 -5.962 10.873 1.00 65.38 99 ASP A N 1
ATOM 803 C CA . ASP A 1 99 ? 12.364 -6.024 12.327 1.00 65.38 99 ASP A CA 1
ATOM 804 C C . ASP A 1 99 ? 12.497 -4.624 12.947 1.00 65.38 99 ASP A C 1
ATOM 806 O O . ASP A 1 99 ? 11.930 -4.311 13.998 1.00 65.38 99 ASP A O 1
ATOM 810 N N . GLY A 1 100 ? 13.199 -3.723 12.251 1.00 61.28 100 GLY A N 1
ATOM 811 C CA . GLY A 1 100 ? 13.320 -2.325 12.660 1.00 61.28 100 GLY A CA 1
ATOM 812 C C . GLY A 1 100 ? 12.016 -1.533 12.515 1.00 61.28 100 GLY A C 1
ATOM 813 O O . GLY A 1 100 ? 11.750 -0.641 13.320 1.00 61.28 100 GLY A O 1
ATOM 814 N N . ALA A 1 101 ? 11.199 -1.849 11.504 1.00 60.22 101 ALA A N 1
ATOM 815 C CA . ALA A 1 101 ? 9.904 -1.206 11.284 1.00 60.22 101 ALA A CA 1
ATOM 816 C C . ALA A 1 101 ? 8.905 -1.615 12.371 1.00 60.22 101 ALA A C 1
ATOM 818 O O . ALA A 1 101 ? 8.293 -0.743 12.987 1.00 60.22 101 ALA A O 1
ATOM 819 N N . ILE A 1 102 ? 8.808 -2.921 12.647 1.00 64.75 102 ILE A N 1
ATOM 820 C CA . ILE A 1 102 ? 7.933 -3.508 13.663 1.00 64.75 102 ILE A CA 1
ATOM 821 C C . ILE A 1 102 ? 8.318 -3.009 15.048 1.00 64.75 102 ILE A C 1
ATOM 823 O O . ILE A 1 102 ? 7.439 -2.589 15.787 1.00 64.75 102 ILE A O 1
ATOM 827 N N . ARG A 1 103 ? 9.609 -2.961 15.408 1.00 59.91 103 ARG A N 1
ATOM 828 C CA . ARG A 1 103 ? 10.024 -2.462 16.732 1.00 59.91 103 ARG A CA 1
ATOM 829 C C . ARG A 1 103 ? 9.575 -1.018 16.977 1.00 59.91 103 ARG A C 1
ATOM 831 O O . ARG A 1 103 ? 9.143 -0.679 18.076 1.00 59.91 103 ARG A O 1
ATOM 838 N N . CYS A 1 104 ? 9.638 -0.167 15.952 1.00 53.97 104 CYS A N 1
ATOM 839 C CA . CYS A 1 104 ? 9.117 1.197 16.030 1.00 53.97 104 CYS A CA 1
ATOM 840 C C . CYS A 1 104 ? 7.582 1.259 15.978 1.00 53.97 104 CYS A C 1
ATOM 842 O O . CYS A 1 104 ? 7.004 2.170 16.565 1.00 53.97 104 CYS A O 1
ATOM 844 N N . TYR A 1 105 ? 6.926 0.324 15.288 1.00 59.47 105 TYR A N 1
ATOM 845 C CA . TYR A 1 105 ? 5.467 0.236 15.211 1.00 59.47 105 TYR A CA 1
ATOM 846 C C . TYR A 1 105 ? 4.844 -0.275 16.503 1.00 59.47 105 TYR A C 1
ATOM 848 O O . TYR A 1 105 ? 3.882 0.315 16.965 1.00 59.47 105 TYR A O 1
ATOM 856 N N . ALA A 1 106 ? 5.425 -1.296 17.127 1.00 54.66 106 ALA A N 1
ATOM 857 C CA . ALA A 1 106 ? 5.027 -1.789 18.438 1.00 54.66 106 ALA A CA 1
ATOM 858 C C . ALA A 1 106 ? 5.098 -0.673 19.485 1.00 54.66 106 ALA A C 1
ATOM 860 O O . ALA A 1 106 ? 4.237 -0.593 20.347 1.00 54.66 106 ALA A O 1
ATOM 861 N N . HIS A 1 107 ? 6.072 0.238 19.381 1.00 51.41 107 HIS A N 1
ATOM 862 C CA . HIS A 1 107 ? 6.125 1.421 20.238 1.00 51.41 107 HIS A CA 1
ATOM 863 C C . HIS A 1 107 ? 4.944 2.379 19.996 1.00 51.41 107 HIS A C 1
ATOM 865 O O . HIS A 1 107 ? 4.338 2.826 20.959 1.00 51.41 107 HIS A O 1
ATOM 871 N N . ILE A 1 108 ? 4.575 2.653 18.739 1.00 52.47 108 ILE A N 1
ATOM 872 C CA . ILE A 1 108 ? 3.439 3.533 18.398 1.00 52.47 108 ILE A CA 1
ATOM 873 C C . ILE A 1 108 ? 2.094 2.876 18.735 1.00 52.47 108 ILE A C 1
ATOM 875 O O . ILE A 1 108 ? 1.245 3.529 19.322 1.00 52.47 108 ILE A O 1
ATOM 879 N N . ILE A 1 109 ? 1.914 1.589 18.424 1.00 51.75 109 ILE A N 1
ATOM 880 C CA . ILE A 1 109 ? 0.726 0.816 18.806 1.00 51.75 109 ILE A CA 1
ATOM 881 C C . ILE A 1 109 ? 0.621 0.768 20.327 1.00 51.75 109 ILE A C 1
ATOM 883 O O . ILE A 1 109 ? -0.451 1.014 20.845 1.00 51.75 109 ILE A O 1
ATOM 887 N N . ASN A 1 110 ? 1.715 0.547 21.062 1.00 46.12 110 ASN A N 1
ATOM 888 C CA . ASN A 1 110 ? 1.679 0.588 22.526 1.00 46.12 110 ASN A CA 1
ATOM 889 C C . ASN A 1 110 ? 1.327 1.972 23.079 1.00 46.12 110 ASN A C 1
ATOM 891 O O . ASN A 1 110 ? 0.724 2.028 24.141 1.00 46.12 110 ASN A O 1
ATOM 895 N N . LEU A 1 111 ? 1.705 3.066 22.411 1.00 47.88 111 LEU A N 1
ATOM 896 C CA . LEU A 1 111 ? 1.280 4.412 22.809 1.00 47.88 111 LEU A CA 1
ATOM 897 C C . LEU A 1 111 ? -0.217 4.610 22.544 1.00 47.88 111 LEU A C 1
ATOM 899 O O . LEU A 1 111 ? -0.936 4.955 23.466 1.00 47.88 111 LEU A O 1
ATOM 903 N N . VAL A 1 112 ? -0.706 4.263 21.349 1.00 45.81 112 VAL A N 1
ATOM 904 C CA . VAL A 1 112 ? -2.137 4.355 20.995 1.00 45.81 112 VAL A CA 1
ATOM 905 C C . VAL A 1 112 ? -3.003 3.455 21.885 1.00 45.81 112 VAL A C 1
ATOM 907 O O . VAL A 1 112 ? -4.026 3.891 22.394 1.00 45.81 112 VAL A O 1
ATOM 910 N N . VAL A 1 113 ? -2.571 2.217 22.133 1.00 41.47 113 VAL A N 1
ATOM 911 C CA . VAL A 1 113 ? -3.260 1.263 23.015 1.00 41.47 113 VAL A CA 1
AT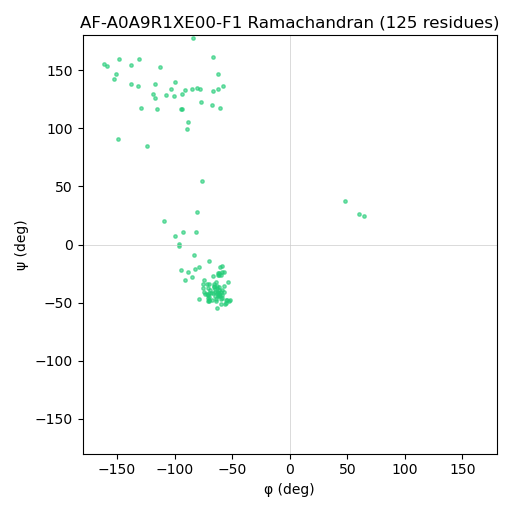OM 912 C C . VAL A 1 113 ? -3.240 1.744 24.466 1.00 41.47 113 VAL A C 1
ATOM 914 O O . VAL A 1 113 ? -4.211 1.526 25.181 1.00 41.47 113 VAL A O 1
ATOM 917 N N . ARG A 1 114 ? -2.164 2.397 24.930 1.00 40.38 114 ARG A N 1
ATOM 918 C CA . ARG A 1 114 ? -2.123 2.987 26.279 1.00 40.38 114 ARG A CA 1
ATOM 919 C C . ARG A 1 114 ? -3.042 4.195 26.397 1.00 40.38 114 ARG A C 1
ATOM 921 O O . ARG A 1 114 ? -3.795 4.233 27.359 1.00 40.38 114 ARG A O 1
ATOM 928 N N . ASP A 1 115 ? -3.022 5.103 25.428 1.00 45.94 115 ASP A N 1
ATOM 929 C CA . ASP A 1 115 ? -3.894 6.281 25.408 1.00 45.94 115 ASP A CA 1
ATOM 930 C C . ASP A 1 115 ? -5.380 5.856 25.406 1.00 45.94 115 ASP A C 1
ATOM 932 O O . ASP A 1 115 ? -6.178 6.384 26.177 1.00 45.94 115 ASP A O 1
ATOM 936 N N . GLU A 1 116 ? -5.744 4.818 24.640 1.00 46.38 116 GLU A N 1
ATOM 937 C CA . GLU A 1 116 ? -7.100 4.242 24.647 1.00 46.38 116 GLU A CA 1
ATOM 938 C C . GLU A 1 116 ? -7.450 3.524 25.954 1.00 46.38 116 GLU A C 1
ATOM 940 O O . GLU A 1 116 ? -8.570 3.653 26.451 1.00 46.38 11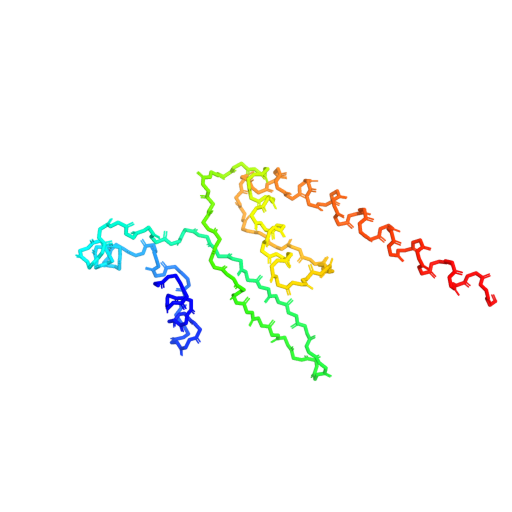6 GLU A O 1
ATOM 945 N N . LEU A 1 117 ? -6.519 2.748 26.521 1.00 40.06 117 LEU A N 1
ATOM 946 C CA . LEU A 1 117 ? -6.741 2.110 27.817 1.00 40.06 117 LEU A CA 1
ATOM 947 C C . LEU A 1 117 ? -6.930 3.174 28.906 1.00 40.06 117 LEU A C 1
ATOM 949 O O . LEU A 1 117 ? -7.826 3.022 29.727 1.00 40.06 117 LEU A O 1
ATOM 953 N N . GLU A 1 118 ? -6.168 4.268 28.901 1.00 51.19 118 GLU A N 1
ATOM 954 C CA . GLU A 1 118 ? -6.323 5.372 29.856 1.00 51.19 118 GLU A CA 1
ATOM 955 C C . GLU A 1 118 ? -7.653 6.130 29.674 1.00 51.19 118 GLU A C 1
ATOM 957 O O . GLU A 1 118 ? -8.350 6.381 30.666 1.00 51.19 118 GLU A O 1
ATOM 962 N N . GLU A 1 119 ? -8.079 6.408 28.435 1.00 50.97 119 GLU A N 1
ATOM 963 C CA . GLU A 1 119 ? -9.403 6.985 28.151 1.00 50.97 119 GLU A CA 1
ATOM 964 C C . GLU A 1 119 ? -10.544 6.067 28.626 1.00 50.97 119 GLU A C 1
ATOM 966 O O . GLU A 1 119 ? -11.489 6.527 29.281 1.00 50.97 119 GLU A O 1
ATOM 971 N N . HIS A 1 120 ? -10.446 4.757 28.380 1.00 41.94 120 HIS A N 1
ATOM 972 C CA . HIS A 1 120 ? -11.474 3.792 28.773 1.00 41.94 120 HIS A CA 1
ATOM 973 C C . HIS A 1 120 ? -11.470 3.466 30.275 1.00 41.94 120 HIS A C 1
ATOM 975 O O . HIS A 1 120 ? -12.548 3.297 30.851 1.00 41.94 120 HIS A O 1
ATOM 981 N N . PHE A 1 121 ? -10.318 3.446 30.953 1.00 36.19 121 PHE A N 1
ATOM 982 C CA . PHE A 1 121 ? -10.267 3.245 32.406 1.00 36.19 121 PHE A CA 1
ATOM 983 C C . PHE A 1 121 ? -10.915 4.408 33.165 1.00 36.19 121 PHE A C 1
ATOM 985 O O . PHE A 1 121 ? -11.611 4.149 34.141 1.00 36.19 121 PHE A O 1
ATOM 992 N N . SER A 1 122 ? -10.816 5.655 32.682 1.00 42.78 122 SER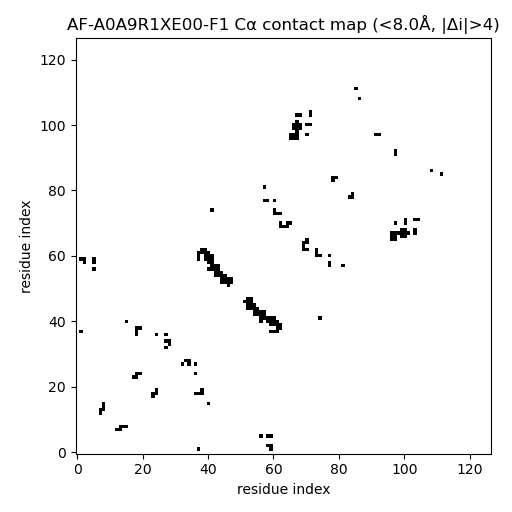 A N 1
ATOM 993 C CA . SER A 1 122 ? -11.519 6.801 33.291 1.00 42.78 122 SER A CA 1
ATOM 994 C C . SER A 1 122 ? -13.055 6.672 33.273 1.00 42.78 122 SER A C 1
ATOM 996 O O . SER A 1 122 ? -13.745 7.246 34.120 1.00 42.78 122 SER A O 1
ATOM 998 N N . SER A 1 123 ? -13.586 5.882 32.332 1.00 41.50 123 SER A N 1
ATOM 999 C CA . SER A 1 123 ? -15.014 5.571 32.209 1.00 41.50 123 SER A CA 1
ATOM 1000 C C . SER A 1 123 ? -15.428 4.343 33.031 1.00 41.50 123 SER A C 1
ATOM 1002 O O . SER A 1 123 ? -16.593 4.231 33.405 1.00 41.50 123 SER A O 1
ATOM 1004 N N . ILE A 1 124 ? -14.490 3.442 33.350 1.00 37.25 124 ILE A N 1
ATOM 1005 C CA . ILE A 1 124 ? -14.745 2.217 34.128 1.00 37.25 124 ILE A CA 1
ATOM 1006 C C . ILE A 1 124 ? -14.686 2.478 35.643 1.00 37.25 124 ILE A C 1
ATOM 1008 O O . ILE A 1 124 ? -15.406 1.825 36.389 1.00 37.25 124 ILE A O 1
ATOM 1012 N N . THR A 1 125 ? -13.930 3.470 36.129 1.00 33.44 125 THR A N 1
ATOM 1013 C CA . THR A 1 125 ? -13.889 3.826 37.568 1.00 33.44 125 THR A CA 1
ATOM 1014 C C . THR A 1 125 ? -15.042 4.720 38.053 1.00 33.44 125 THR A C 1
ATOM 1016 O O . THR A 1 125 ? -14.993 5.223 39.175 1.00 33.44 125 THR A O 1
ATOM 1019 N N . LYS A 1 126 ? -16.085 4.935 37.239 1.00 38.28 126 LYS A N 1
ATOM 1020 C CA . LYS A 1 126 ? -17.305 5.683 37.611 1.00 38.28 126 LYS A CA 1
ATOM 1021 C C . LYS A 1 126 ? -18.559 4.812 37.777 1.00 38.28 126 LYS A C 1
ATOM 1023 O O . LYS A 1 126 ? -19.668 5.346 37.745 1.00 38.28 126 LYS A O 1
ATOM 1028 N N . ILE A 1 127 ? -18.394 3.507 37.990 1.00 32.47 127 ILE A N 1
ATOM 1029 C CA . ILE A 1 127 ? -19.466 2.605 38.438 1.00 32.47 127 ILE A CA 1
ATOM 1030 C C . ILE A 1 127 ? -19.054 1.978 39.765 1.00 32.47 127 ILE A C 1
ATOM 1032 O O . ILE A 1 127 ? -17.896 1.512 39.847 1.00 32.47 127 ILE A O 1
#

pLDDT: mean 72.3, std 15.3, range [32.47, 94.75]

Secondary structure (DSSP, 8-state):
-HHHHHHHHHHTT--GGGGTSHHHHHHHHHH-TTPPPPS-EEEEEEE-TTS-EEEEEEEE---SS--HHHHHHHHHHHHHHTT----S-----S-THHHHHHHHHHHHHHHHHHHHHHHHHHHHTT-

Sequence (127 aa):
MVNSLARMHIKDNQHFSIVEDEGFREYSRDFQPLFKLPSSCLTVHWVDEMCVLRNKIPNFCPITNHKGVTIRKVIYKCLQNWGIEKVFIVSVDNASSNDGAIRCYAHIINLVVRDELEEHFSSITKI

Foldseek 3Di:
DQVVVQVCCVVVVDDLCCLVDPVSVVVVCVVPVPDDRQPDWDKDWDQDPVRDIDIGGLGRQRQPDLALVSVQVSVVVSCVVVVNPDDDDDDDPPDPSNVRNVVVVVVVNVVSVVVVVVVVVVVVVPD

Solvent-accessible surface area (backbone atoms only — not comparable to full-atom values): 7795 Å² total; per-residue (Å²): 106,73,71,53,53,53,46,46,33,66,74,68,70,42,67,78,65,55,66,71,36,66,70,53,45,50,54,46,36,75,75,37,69,87,60,76,78,63,88,40,72,50,74,49,73,49,68,49,98,83,72,44,83,44,74,45,70,84,46,77,49,75,70,93,51,75,45,17,71,53,50,44,53,52,52,52,52,51,32,57,77,68,71,53,86,80,77,94,78,87,88,76,74,100,48,81,47,42,58,56,22,47,58,56,43,54,53,50,48,51,48,54,52,46,56,49,50,54,60,51,48,67,64,59,75,75,111

Organism: Lactuca sativa (NCBI:txid4236)